Protein AF-A0A971I6G1-F1 (afdb_monomer_lite)

Structure (mmCIF, N/CA/C/O backbone):
data_AF-A0A971I6G1-F1
#
_entry.id   AF-A0A971I6G1-F1
#
loop_
_atom_site.group_PDB
_atom_site.id
_atom_site.type_symbol
_atom_site.label_atom_id
_atom_site.label_alt_id
_atom_site.label_comp_id
_atom_site.label_asym_id
_atom_site.label_entity_id
_atom_site.label_seq_id
_atom_site.pdbx_PDB_ins_code
_atom_site.Cartn_x
_atom_site.Cartn_y
_atom_site.Cartn_z
_atom_site.occupancy
_atom_site.B_iso_or_equiv
_atom_site.auth_seq_id
_atom_site.auth_comp_id
_atom_site.auth_asym_id
_atom_site.auth_atom_id
_atom_site.pdbx_PDB_model_num
ATOM 1 N N . MET A 1 1 ? -23.665 3.196 15.726 1.00 48.78 1 MET A N 1
ATOM 2 C CA . MET A 1 1 ? -23.167 1.840 16.061 1.00 48.78 1 MET A CA 1
ATOM 3 C C . MET A 1 1 ? -23.221 0.842 14.904 1.00 48.78 1 MET A C 1
ATOM 5 O O . MET A 1 1 ? -22.184 0.249 14.643 1.00 48.78 1 MET A O 1
ATOM 9 N N . ILE A 1 2 ? -24.354 0.612 14.214 1.00 53.41 2 ILE A N 1
ATOM 10 C CA . ILE A 1 2 ? -24.375 -0.283 13.027 1.00 53.41 2 ILE A CA 1
ATOM 11 C C . ILE A 1 2 ? -23.680 0.370 11.816 1.00 53.41 2 ILE A C 1
ATOM 13 O O . ILE A 1 2 ? -22.858 -0.287 11.180 1.00 53.41 2 ILE A O 1
ATOM 17 N N . ASN A 1 3 ? -23.910 1.669 11.570 1.00 62.56 3 ASN A N 1
ATOM 18 C CA . ASN A 1 3 ? -23.234 2.417 10.496 1.00 62.56 3 ASN A CA 1
ATOM 19 C C . ASN A 1 3 ? -21.706 2.413 10.629 1.00 62.56 3 ASN A C 1
ATOM 21 O O . ASN A 1 3 ? -21.020 2.084 9.671 1.00 62.56 3 ASN A O 1
ATOM 25 N N . ASP A 1 4 ? -21.173 2.674 11.825 1.00 67.75 4 ASP A N 1
ATOM 26 C CA . ASP A 1 4 ? -19.721 2.805 12.030 1.00 67.75 4 ASP A CA 1
ATOM 27 C C . ASP A 1 4 ? -18.959 1.509 11.702 1.00 67.75 4 ASP A C 1
ATOM 29 O O . ASP A 1 4 ? -17.855 1.532 11.155 1.00 67.75 4 ASP A O 1
ATOM 33 N N . LYS A 1 5 ? -19.557 0.349 12.012 1.00 75.06 5 LYS A N 1
ATOM 34 C CA . LYS A 1 5 ? -18.962 -0.962 11.706 1.00 75.06 5 LYS A CA 1
ATOM 35 C C . LYS A 1 5 ? -19.028 -1.282 10.215 1.00 75.06 5 LYS A C 1
ATOM 37 O O . LYS A 1 5 ? -18.079 -1.856 9.684 1.00 75.06 5 LYS A O 1
ATOM 42 N N . TRP A 1 6 ? -20.123 -0.912 9.552 1.00 79.62 6 TRP A N 1
ATOM 43 C CA . TRP A 1 6 ? -20.305 -1.136 8.119 1.00 79.62 6 TRP A CA 1
ATOM 44 C C . TRP A 1 6 ? -19.370 -0.246 7.292 1.00 79.62 6 TRP A C 1
ATOM 46 O O . TRP A 1 6 ? -18.679 -0.745 6.408 1.00 79.62 6 TRP A O 1
ATOM 56 N N . GLU A 1 7 ? -19.246 1.033 7.651 1.00 80.00 7 GLU A N 1
ATOM 57 C CA . GLU A 1 7 ? -18.298 1.970 7.033 1.00 80.00 7 GLU A CA 1
ATOM 58 C C . GLU A 1 7 ? -16.843 1.522 7.220 1.00 80.00 7 GLU A C 1
ATOM 60 O O . GLU A 1 7 ? -16.059 1.530 6.269 1.00 80.00 7 GLU A O 1
ATOM 65 N N . THR A 1 8 ? -16.487 1.044 8.417 1.00 80.56 8 THR A N 1
ATOM 66 C CA . THR A 1 8 ? -15.142 0.509 8.689 1.00 80.56 8 THR A CA 1
ATOM 67 C C . THR A 1 8 ? -14.856 -0.756 7.872 1.00 80.56 8 THR A C 1
ATOM 69 O O . THR A 1 8 ? -13.771 -0.896 7.303 1.00 80.56 8 THR A O 1
ATOM 72 N N . GLY A 1 9 ? -15.823 -1.676 7.784 1.00 81.62 9 GLY A N 1
ATOM 73 C CA . GLY A 1 9 ? -15.704 -2.896 6.982 1.00 81.62 9 GLY A CA 1
ATOM 74 C C . GLY A 1 9 ? -15.580 -2.601 5.487 1.00 81.62 9 GLY A C 1
ATOM 75 O O . GLY A 1 9 ? -14.699 -3.143 4.818 1.00 81.62 9 GLY A O 1
ATOM 76 N N . PHE A 1 10 ? -16.395 -1.679 4.975 1.00 86.31 10 PHE A N 1
ATOM 77 C CA . PHE A 1 10 ? -16.327 -1.222 3.589 1.00 86.31 10 PHE A CA 1
ATOM 78 C C . PHE A 1 10 ? -14.982 -0.552 3.274 1.00 86.31 10 PHE A C 1
ATOM 80 O O . PHE A 1 10 ? -14.370 -0.843 2.243 1.00 86.31 10 PHE A O 1
ATOM 87 N N . ALA A 1 11 ? -14.463 0.279 4.184 1.00 83.44 11 ALA A N 1
ATOM 88 C CA . ALA A 1 11 ? -13.146 0.894 4.042 1.00 83.44 11 ALA A CA 1
ATOM 89 C C . ALA A 1 11 ? -12.013 -0.147 4.020 1.00 83.44 11 ALA A C 1
ATOM 91 O O . ALA A 1 11 ? -11.079 -0.021 3.226 1.00 83.44 11 ALA A O 1
ATOM 92 N N . LEU A 1 12 ? -12.087 -1.194 4.847 1.00 85.25 12 LEU A N 1
ATOM 93 C CA . LEU A 1 12 ? -11.120 -2.298 4.838 1.00 85.25 12 LEU A CA 1
ATOM 94 C C . LEU A 1 12 ? -11.127 -3.055 3.506 1.00 85.25 12 LEU A C 1
ATOM 96 O O . LEU A 1 12 ? -10.067 -3.230 2.905 1.00 85.25 12 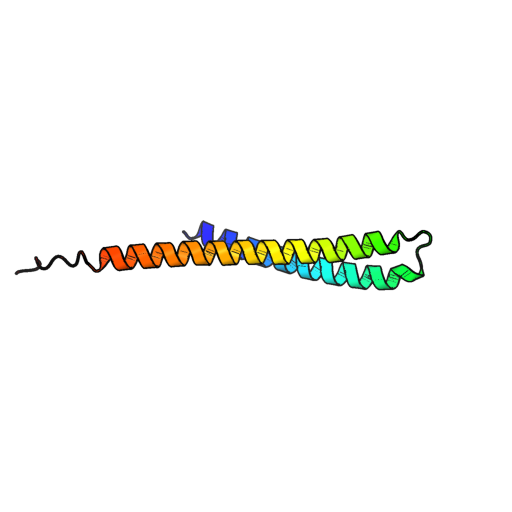LEU A O 1
ATOM 100 N N . ILE A 1 13 ? -12.308 -3.447 3.021 1.00 87.94 13 ILE A N 1
ATOM 101 C CA . ILE A 1 13 ? -12.459 -4.165 1.746 1.00 87.94 13 ILE A CA 1
ATOM 102 C C . ILE A 1 13 ? -11.954 -3.303 0.586 1.00 87.94 13 ILE A C 1
ATOM 104 O O . ILE A 1 13 ? -11.195 -3.778 -0.255 1.00 87.94 13 ILE A O 1
ATOM 108 N N . THR A 1 14 ? -12.307 -2.018 0.569 1.00 87.31 14 THR A N 1
ATOM 109 C CA . THR A 1 14 ? -11.882 -1.091 -0.488 1.00 87.31 14 THR A CA 1
ATOM 110 C C . THR A 1 14 ? -10.362 -0.927 -0.514 1.00 87.31 14 THR A C 1
ATOM 112 O O . THR A 1 14 ? -9.754 -0.999 -1.581 1.00 87.31 14 THR A O 1
ATOM 115 N N . ASN A 1 15 ? -9.723 -0.761 0.650 1.00 84.06 15 ASN A N 1
ATOM 116 C CA . ASN A 1 15 ? -8.261 -0.679 0.728 1.00 84.06 15 ASN A CA 1
ATOM 117 C C . ASN A 1 15 ? -7.592 -1.997 0.315 1.00 84.06 15 ASN A C 1
ATOM 119 O O . ASN A 1 15 ? -6.555 -1.972 -0.342 1.00 84.06 15 ASN A O 1
ATOM 123 N N . PHE A 1 16 ? -8.191 -3.140 0.646 1.00 86.44 16 PHE A N 1
ATOM 124 C CA . PHE A 1 16 ? -7.688 -4.447 0.232 1.00 86.44 16 PHE A CA 1
ATOM 125 C C . PHE A 1 16 ? -7.730 -4.628 -1.293 1.00 86.44 16 PHE A C 1
ATOM 127 O O . PHE A 1 16 ? -6.731 -5.021 -1.895 1.00 86.44 16 PHE A O 1
ATOM 134 N N . VAL A 1 17 ? -8.843 -4.259 -1.934 1.00 89.31 17 VAL A N 1
ATOM 135 C CA . VAL A 1 17 ? -8.963 -4.254 -3.402 1.00 89.31 17 VAL A CA 1
ATOM 136 C C . VAL A 1 17 ? -7.924 -3.322 -4.030 1.00 89.31 17 VAL A C 1
ATOM 138 O O . VAL A 1 17 ? -7.282 -3.695 -5.010 1.00 89.31 17 VAL A O 1
ATOM 141 N N . PHE A 1 18 ? -7.693 -2.150 -3.433 1.00 86.81 18 PHE A N 1
ATOM 142 C CA . PHE A 1 18 ? -6.656 -1.215 -3.879 1.00 86.81 18 PHE A CA 1
ATOM 143 C C . PHE A 1 18 ? -5.243 -1.808 -3.812 1.00 86.81 18 PHE A C 1
ATOM 145 O O . PHE A 1 18 ? -4.455 -1.595 -4.731 1.00 86.81 18 PHE A O 1
ATOM 152 N N . ILE A 1 19 ? -4.923 -2.578 -2.767 1.00 90.25 19 ILE A N 1
ATOM 153 C CA . ILE A 1 19 ? -3.629 -3.267 -2.641 1.00 90.25 19 ILE A CA 1
ATOM 154 C C . ILE A 1 19 ? -3.475 -4.332 -3.727 1.00 90.25 19 ILE A C 1
ATOM 156 O O . ILE A 1 19 ? -2.426 -4.394 -4.365 1.00 90.25 19 ILE A O 1
ATOM 160 N N . ILE A 1 20 ? -4.508 -5.149 -3.961 1.00 91.25 20 ILE A N 1
ATOM 161 C CA . ILE A 1 20 ? -4.482 -6.176 -5.015 1.00 91.25 20 ILE A CA 1
ATOM 162 C C . ILE A 1 20 ? -4.278 -5.521 -6.379 1.00 91.25 20 ILE A C 1
ATOM 164 O O . ILE A 1 20 ? -3.423 -5.955 -7.150 1.00 91.25 20 ILE A O 1
ATOM 168 N N . PHE A 1 21 ? -5.024 -4.454 -6.660 1.00 91.44 21 PHE A N 1
ATOM 169 C CA . PHE A 1 21 ? -4.880 -3.712 -7.904 1.00 91.44 21 PHE A CA 1
ATOM 170 C C . PHE A 1 21 ? -3.471 -3.128 -8.047 1.00 91.44 21 PHE A C 1
ATOM 172 O O . PHE A 1 21 ? -2.845 -3.301 -9.088 1.00 91.44 21 PHE A O 1
ATOM 179 N N . GLY A 1 22 ? -2.933 -2.519 -6.987 1.00 88.69 22 GLY A N 1
ATOM 180 C CA . GLY A 1 22 ? -1.562 -2.012 -6.959 1.00 88.69 22 GLY A CA 1
ATOM 181 C C . GLY A 1 22 ? -0.516 -3.101 -7.203 1.00 88.69 22 GLY A C 1
ATOM 182 O O . GLY A 1 22 ? 0.443 -2.875 -7.940 1.00 88.69 22 GLY A O 1
ATOM 183 N N . ALA A 1 23 ? -0.711 -4.304 -6.656 1.00 89.44 23 ALA A N 1
ATOM 184 C CA . ALA A 1 23 ? 0.170 -5.449 -6.884 1.00 89.44 23 ALA A CA 1
ATOM 185 C C . ALA A 1 23 ? 0.136 -5.916 -8.345 1.00 89.44 23 ALA A C 1
ATOM 187 O O . ALA A 1 23 ? 1.191 -6.033 -8.968 1.00 89.44 23 ALA A O 1
ATOM 188 N N . ILE A 1 24 ? -1.060 -6.104 -8.914 1.00 91.44 24 ILE A N 1
ATOM 189 C CA . ILE A 1 24 ? -1.233 -6.468 -10.329 1.00 91.44 24 ILE A CA 1
ATOM 190 C C . ILE A 1 24 ? -0.602 -5.401 -11.228 1.00 91.44 24 ILE A C 1
ATOM 192 O O . ILE A 1 24 ? 0.165 -5.731 -12.131 1.00 91.44 24 ILE A O 1
ATOM 196 N N . TRP A 1 25 ? -0.867 -4.125 -10.943 1.00 90.06 25 TRP A N 1
ATOM 197 C CA . TRP A 1 25 ? -0.302 -2.995 -11.672 1.00 90.06 25 TRP A CA 1
ATOM 198 C C . TRP A 1 25 ? 1.225 -2.984 -11.618 1.00 90.06 25 TRP A C 1
ATOM 200 O O . TRP A 1 25 ? 1.875 -2.809 -12.645 1.00 90.06 25 TRP A O 1
ATOM 210 N N . THR A 1 26 ? 1.810 -3.199 -10.438 1.00 87.00 26 THR A N 1
ATOM 211 C CA . THR A 1 26 ? 3.270 -3.235 -10.256 1.00 87.00 26 THR A CA 1
ATOM 212 C C . THR A 1 26 ? 3.889 -4.360 -11.079 1.00 87.00 26 THR A C 1
ATOM 214 O O . THR A 1 26 ? 4.850 -4.123 -11.805 1.00 87.00 26 THR A O 1
ATOM 217 N N . ILE A 1 27 ? 3.312 -5.563 -11.019 1.00 88.19 27 ILE A N 1
ATOM 218 C CA . ILE A 1 27 ? 3.791 -6.726 -11.776 1.00 88.19 27 ILE A CA 1
ATOM 219 C C . ILE A 1 27 ? 3.696 -6.456 -13.281 1.00 88.19 27 ILE A C 1
ATOM 221 O O . ILE A 1 27 ? 4.683 -6.626 -13.994 1.00 88.19 27 ILE A O 1
ATOM 225 N N . ALA A 1 28 ? 2.549 -5.970 -13.761 1.00 86.00 28 ALA A N 1
ATOM 226 C CA . ALA A 1 28 ? 2.366 -5.605 -15.165 1.00 86.00 28 ALA A CA 1
ATOM 227 C C . ALA A 1 28 ? 3.380 -4.538 -15.615 1.00 86.00 28 ALA A C 1
ATOM 229 O O . ALA A 1 28 ? 3.991 -4.664 -16.673 1.00 86.00 28 ALA A O 1
ATOM 230 N N . SER A 1 29 ? 3.627 -3.533 -14.773 1.00 85.38 29 SER A N 1
ATOM 231 C CA . SER A 1 29 ? 4.587 -2.457 -15.047 1.00 85.38 29 SER A CA 1
ATOM 232 C C . SER A 1 29 ? 6.028 -2.961 -15.136 1.00 85.38 29 SER A C 1
ATOM 234 O O . SER A 1 29 ? 6.795 -2.452 -15.947 1.00 85.38 29 SER A O 1
ATOM 236 N N . ILE A 1 30 ? 6.399 -3.972 -14.341 1.00 84.19 30 ILE A N 1
ATOM 237 C CA . ILE A 1 30 ? 7.717 -4.621 -14.427 1.00 84.19 30 ILE A CA 1
ATOM 238 C C . ILE A 1 30 ? 7.872 -5.342 -15.769 1.00 84.19 30 ILE A C 1
ATOM 240 O O . ILE A 1 30 ? 8.927 -5.238 -16.386 1.00 84.19 30 ILE A O 1
ATOM 244 N N . TYR A 1 31 ? 6.836 -6.030 -16.255 1.00 82.25 31 TYR A N 1
ATOM 245 C CA . TYR A 1 31 ? 6.897 -6.684 -17.568 1.00 82.25 31 TYR A CA 1
ATOM 246 C C . TYR A 1 31 ? 6.970 -5.686 -18.724 1.00 82.25 31 TYR A C 1
ATOM 248 O O . TYR A 1 31 ? 7.639 -5.954 -19.712 1.00 82.25 31 TYR A O 1
ATOM 256 N N . MET A 1 32 ? 6.346 -4.516 -18.585 1.00 77.06 32 MET A N 1
ATOM 257 C CA . MET A 1 32 ? 6.438 -3.441 -19.579 1.00 77.06 32 MET A CA 1
ATOM 258 C C . MET A 1 32 ? 7.732 -2.622 -19.459 1.00 77.06 32 MET A C 1
ATOM 260 O O . MET A 1 32 ? 8.034 -1.818 -20.339 1.00 77.06 32 MET A O 1
ATOM 264 N N . TYR A 1 33 ? 8.508 -2.803 -18.384 1.00 70.94 33 TYR A N 1
ATOM 265 C CA . TYR A 1 33 ? 9.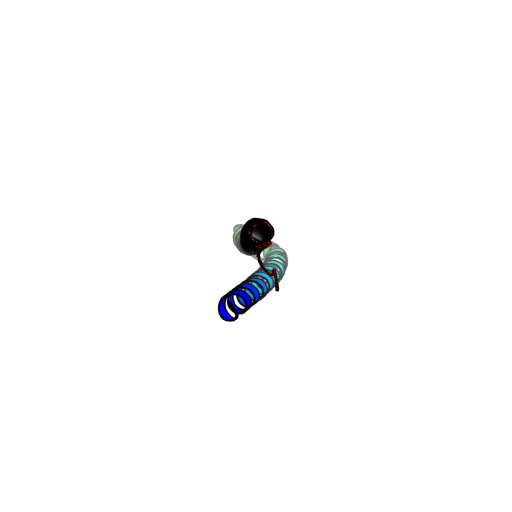718 -2.023 -18.117 1.00 70.94 33 TYR A CA 1
ATOM 266 C C . TYR A 1 33 ? 10.774 -2.180 -19.220 1.00 70.94 33 TYR A C 1
ATOM 268 O O . TYR A 1 33 ? 11.482 -1.218 -19.513 1.00 70.94 33 TYR A O 1
ATOM 276 N N . SER A 1 34 ? 10.867 -3.359 -19.847 1.00 69.50 34 SER A N 1
ATOM 277 C CA . SER A 1 34 ? 11.805 -3.621 -20.949 1.00 69.50 34 SER A CA 1
ATOM 278 C C . SER A 1 34 ? 11.430 -2.932 -22.259 1.00 69.50 34 SER A C 1
ATOM 280 O O . SER A 1 34 ? 12.305 -2.695 -23.090 1.00 69.50 34 SER A O 1
ATOM 282 N N . ASP A 1 35 ? 10.151 -2.598 -22.433 1.00 69.00 35 ASP A N 1
ATOM 283 C CA . ASP A 1 35 ? 9.586 -2.216 -23.729 1.00 69.00 35 ASP A CA 1
ATOM 284 C C . ASP A 1 35 ? 9.392 -0.697 -23.857 1.00 69.00 35 ASP A C 1
ATOM 286 O O . ASP A 1 35 ? 9.133 -0.184 -24.947 1.00 69.00 35 ASP A O 1
ATOM 290 N N . ILE A 1 36 ? 9.528 0.042 -22.750 1.00 65.75 36 ILE A N 1
ATOM 291 C CA . ILE A 1 36 ? 9.302 1.488 -22.701 1.00 65.75 36 ILE A CA 1
ATOM 292 C C . ILE A 1 36 ? 10.652 2.226 -22.683 1.00 65.75 36 ILE A C 1
ATOM 294 O O . ILE A 1 36 ? 11.358 2.199 -21.669 1.00 65.75 36 ILE A O 1
ATOM 298 N N . PRO A 1 37 ? 11.023 2.947 -23.758 1.00 63.84 37 PRO A N 1
ATOM 299 C CA . PRO A 1 37 ? 12.226 3.771 -23.755 1.00 63.84 37 PRO A CA 1
ATOM 300 C C . PRO A 1 37 ? 12.083 4.953 -22.772 1.00 63.84 37 PRO A C 1
ATOM 302 O O . PRO A 1 37 ? 10.978 5.409 -22.485 1.00 63.84 37 PRO A O 1
ATOM 305 N N . PHE A 1 38 ? 13.213 5.476 -22.278 1.00 63.59 38 PHE A N 1
ATOM 306 C CA . PHE A 1 38 ? 13.318 6.663 -21.399 1.00 63.59 38 PHE A CA 1
ATOM 307 C C . PHE A 1 38 ? 12.940 6.510 -19.912 1.00 63.59 38 PHE A C 1
ATOM 309 O O . PHE A 1 38 ? 12.554 7.487 -19.276 1.00 63.59 38 PHE A O 1
ATOM 316 N N . GLY A 1 39 ? 13.069 5.329 -19.301 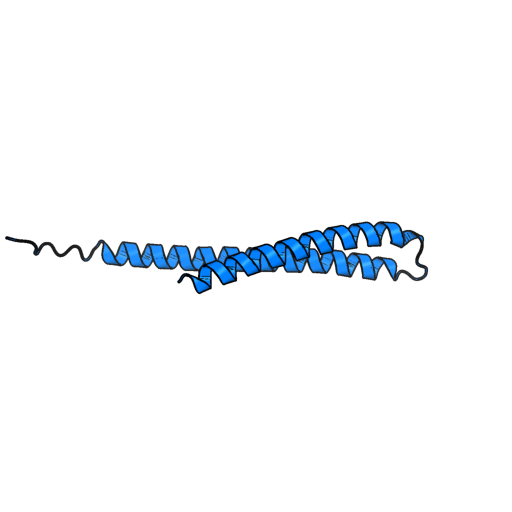1.00 63.94 39 GLY A N 1
ATOM 317 C CA . GLY A 1 39 ? 12.953 5.202 -17.834 1.00 63.94 39 GLY A CA 1
ATOM 318 C C . GLY A 1 39 ? 11.556 5.500 -17.264 1.00 63.94 39 GLY A C 1
ATOM 319 O O . GLY A 1 39 ? 11.355 5.422 -16.054 1.00 63.94 39 GLY A O 1
ATOM 320 N N . LEU A 1 40 ? 10.564 5.766 -18.123 1.00 71.50 40 LEU A N 1
ATOM 321 C CA . LEU A 1 40 ? 9.161 5.945 -17.748 1.00 71.50 40 LEU A CA 1
ATOM 322 C C . LEU A 1 40 ? 8.589 4.681 -17.095 1.00 71.50 40 LEU A C 1
ATOM 324 O O . LEU A 1 40 ? 7.724 4.783 -16.230 1.00 71.50 40 LEU A O 1
ATOM 328 N N . GLY A 1 41 ? 9.122 3.500 -17.422 1.00 73.12 41 GLY A N 1
ATOM 329 C CA . GLY A 1 41 ? 8.758 2.246 -16.763 1.00 73.12 41 GLY A CA 1
ATOM 330 C C . GLY A 1 41 ? 8.969 2.266 -15.239 1.00 73.12 41 GLY A C 1
ATOM 331 O O . GLY A 1 41 ? 8.141 1.725 -14.509 1.00 73.12 41 GLY A O 1
ATOM 332 N N . ILE A 1 42 ? 9.997 2.964 -14.728 1.00 78.75 42 ILE A N 1
ATOM 333 C CA . ILE A 1 42 ? 10.200 3.139 -13.274 1.00 78.75 42 ILE A CA 1
ATOM 334 C C . ILE A 1 42 ? 9.043 3.920 -12.645 1.00 78.75 42 ILE A C 1
ATOM 336 O O . ILE A 1 42 ? 8.648 3.616 -11.522 1.00 78.75 42 ILE A O 1
ATOM 340 N N . ILE A 1 43 ? 8.465 4.891 -13.357 1.00 84.38 43 ILE A N 1
ATOM 341 C CA . ILE A 1 43 ? 7.340 5.688 -12.852 1.00 84.38 43 ILE A CA 1
ATOM 342 C C . ILE A 1 43 ? 6.107 4.798 -12.675 1.00 84.38 43 ILE A C 1
ATOM 344 O O . ILE A 1 43 ? 5.448 4.864 -11.639 1.00 84.38 43 ILE A O 1
ATOM 348 N N . PHE A 1 44 ? 5.827 3.912 -13.634 1.00 83.19 44 PHE A N 1
ATOM 349 C CA . PHE A 1 44 ? 4.710 2.967 -13.539 1.00 83.19 44 PHE A CA 1
ATOM 350 C C . PHE A 1 44 ? 4.870 1.990 -12.367 1.00 83.19 44 PHE A C 1
ATOM 352 O O . PHE A 1 44 ? 3.919 1.777 -11.608 1.00 83.19 44 PHE A O 1
ATOM 359 N N . VAL A 1 45 ? 6.086 1.476 -12.157 1.00 85.94 45 VAL A N 1
ATOM 360 C CA . VAL A 1 45 ? 6.421 0.630 -11.000 1.00 85.94 45 VAL A CA 1
ATOM 361 C C . VAL A 1 45 ? 6.280 1.407 -9.686 1.00 85.94 45 VAL A C 1
ATOM 363 O O . VAL A 1 45 ? 5.700 0.893 -8.730 1.00 85.94 45 VAL A O 1
ATOM 366 N N . ALA A 1 46 ? 6.747 2.658 -9.637 1.00 87.06 46 ALA A N 1
ATOM 367 C CA . ALA A 1 46 ? 6.657 3.511 -8.452 1.00 87.06 46 ALA A CA 1
ATOM 368 C C . ALA A 1 46 ? 5.205 3.851 -8.080 1.00 87.06 46 ALA A C 1
ATOM 370 O O . ALA A 1 46 ? 4.866 3.856 -6.896 1.00 87.06 46 ALA A O 1
ATOM 371 N N . ILE A 1 47 ? 4.331 4.081 -9.067 1.00 87.81 47 ILE A N 1
ATOM 372 C CA . ILE A 1 47 ? 2.889 4.287 -8.844 1.00 87.81 47 ILE A CA 1
ATOM 373 C C . ILE A 1 47 ? 2.262 3.030 -8.231 1.00 87.81 47 ILE A C 1
ATOM 375 O O . ILE A 1 47 ? 1.545 3.119 -7.230 1.00 87.81 47 ILE A O 1
ATOM 379 N N . GLY A 1 48 ? 2.574 1.857 -8.790 1.00 87.19 48 GLY A N 1
ATOM 380 C CA . GLY A 1 48 ? 2.116 0.573 -8.264 1.00 87.19 48 GLY A CA 1
ATOM 381 C C . GLY A 1 48 ? 2.555 0.358 -6.813 1.00 87.19 48 GLY A C 1
ATOM 382 O O . GLY A 1 48 ? 1.716 0.197 -5.925 1.00 87.19 48 GLY A O 1
ATOM 383 N N . ALA A 1 49 ? 3.854 0.479 -6.539 1.00 87.56 49 ALA A N 1
ATOM 384 C CA . ALA A 1 49 ? 4.400 0.352 -5.190 1.00 87.56 49 ALA A CA 1
ATOM 385 C C . ALA A 1 49 ? 3.800 1.381 -4.211 1.00 87.56 49 ALA A C 1
ATOM 387 O O . ALA A 1 49 ? 3.431 1.032 -3.087 1.00 87.56 49 ALA A O 1
ATOM 388 N N . GLY A 1 50 ? 3.633 2.635 -4.642 1.00 89.50 50 GLY A N 1
ATOM 389 C CA . GLY A 1 50 ? 3.021 3.695 -3.840 1.00 89.50 50 GLY A CA 1
ATOM 390 C C . GLY A 1 50 ? 1.573 3.386 -3.456 1.00 89.50 50 GLY A C 1
ATOM 391 O O . GLY A 1 50 ? 1.187 3.572 -2.300 1.00 89.50 50 GLY A O 1
ATOM 392 N N . SER A 1 51 ? 0.781 2.849 -4.387 1.00 86.44 51 SER A N 1
ATOM 393 C CA . SER A 1 51 ? -0.608 2.454 -4.114 1.00 86.44 51 SER A CA 1
ATOM 394 C C . SER A 1 51 ? -0.715 1.326 -3.077 1.00 86.44 51 SER A C 1
ATOM 396 O O . SER A 1 51 ? -1.575 1.387 -2.194 1.00 86.44 51 SER A O 1
ATOM 398 N N . ILE A 1 52 ? 0.214 0.363 -3.099 1.00 89.50 52 ILE A N 1
ATOM 399 C CA . ILE A 1 52 ? 0.304 -0.709 -2.096 1.00 89.50 52 ILE A CA 1
ATOM 400 C C . ILE A 1 52 ? 0.628 -0.125 -0.716 1.00 89.50 52 ILE A C 1
ATOM 402 O O . ILE A 1 52 ? -0.064 -0.427 0.258 1.00 89.50 52 ILE A O 1
ATOM 406 N N . ILE A 1 53 ? 1.645 0.740 -0.631 1.00 89.38 53 ILE A N 1
ATOM 407 C CA . ILE A 1 53 ? 2.064 1.371 0.630 1.00 89.38 53 ILE A CA 1
ATOM 408 C C . ILE A 1 53 ? 0.904 2.163 1.241 1.00 89.38 53 ILE A C 1
ATOM 410 O O . ILE A 1 53 ? 0.602 1.999 2.423 1.00 89.38 53 ILE A O 1
ATOM 414 N N . LEU A 1 54 ? 0.212 2.979 0.441 1.00 87.81 54 LEU A N 1
ATOM 415 C CA . LEU A 1 54 ? -0.936 3.759 0.907 1.00 87.81 54 LEU A CA 1
ATOM 416 C C . LEU A 1 54 ? -2.075 2.868 1.419 1.00 87.81 54 LEU A C 1
ATOM 418 O O . LEU A 1 54 ? -2.675 3.180 2.450 1.00 87.81 54 LEU A O 1
ATOM 422 N N . GLY A 1 55 ? -2.351 1.754 0.736 1.00 84.94 55 GLY A N 1
ATOM 423 C CA . GLY A 1 55 ? -3.339 0.773 1.181 1.00 84.94 55 GLY A CA 1
ATOM 424 C C . GLY A 1 55 ? -2.977 0.162 2.538 1.00 84.94 55 GLY A C 1
ATOM 425 O O . GLY A 1 55 ? -3.807 0.155 3.449 1.00 84.94 55 GLY A O 1
ATOM 426 N N . ILE A 1 56 ? -1.726 -0.277 2.710 1.00 86.62 56 ILE A N 1
ATOM 427 C CA . ILE A 1 56 ? -1.234 -0.859 3.970 1.00 86.62 56 ILE A CA 1
ATOM 428 C C . ILE A 1 56 ? -1.309 0.162 5.109 1.00 86.62 56 ILE A C 1
ATOM 430 O O . ILE A 1 56 ? -1.821 -0.149 6.186 1.00 86.62 56 ILE A O 1
ATOM 434 N N . VAL A 1 57 ? -0.849 1.394 4.873 1.00 87.69 57 VAL A N 1
ATOM 435 C CA . VAL A 1 57 ? -0.878 2.470 5.876 1.00 87.69 57 VAL A CA 1
ATOM 436 C C . VAL A 1 57 ? -2.310 2.758 6.324 1.00 87.69 57 VAL A C 1
ATOM 438 O O . VAL A 1 57 ? -2.564 2.870 7.523 1.00 87.69 57 VAL A O 1
ATOM 441 N N . LYS A 1 58 ? -3.273 2.816 5.397 1.00 84.06 58 LYS A N 1
ATOM 442 C CA . LYS A 1 58 ? -4.687 3.021 5.747 1.00 84.06 58 LYS A CA 1
ATOM 443 C C . LYS A 1 58 ? -5.255 1.878 6.584 1.00 84.06 58 LYS A C 1
ATOM 445 O O . LYS A 1 58 ? -5.930 2.147 7.576 1.00 84.06 58 LYS A O 1
ATOM 450 N N . ILE A 1 59 ? -4.955 0.626 6.236 1.00 85.00 59 ILE A N 1
ATOM 451 C CA . ILE A 1 59 ? -5.365 -0.541 7.035 1.00 85.00 59 ILE A CA 1
ATOM 452 C C . ILE A 1 59 ? -4.772 -0.455 8.446 1.00 85.00 59 ILE A C 1
ATOM 454 O O . ILE A 1 59 ? -5.479 -0.676 9.430 1.00 85.00 59 ILE A O 1
ATOM 458 N N . PHE A 1 60 ? -3.501 -0.069 8.559 1.00 84.19 60 PHE A N 1
ATOM 459 C CA . PHE A 1 60 ? -2.823 0.074 9.844 1.00 84.19 60 PHE A CA 1
ATOM 460 C C . PHE A 1 60 ? -3.428 1.189 10.708 1.00 84.19 60 PHE A C 1
ATOM 462 O O . PHE A 1 60 ? -3.644 0.997 11.904 1.00 84.19 60 PHE A O 1
ATOM 469 N N . ILE A 1 61 ? -3.777 2.333 10.112 1.00 83.31 61 ILE A N 1
ATOM 470 C CA . ILE A 1 61 ? -4.467 3.431 10.808 1.00 83.31 61 ILE A CA 1
ATOM 471 C C . ILE A 1 61 ? -5.843 2.977 11.313 1.00 83.31 61 ILE A C 1
ATOM 473 O O . ILE A 1 61 ? -6.186 3.253 12.463 1.00 83.31 61 ILE A O 1
ATOM 477 N N . ILE A 1 62 ? -6.611 2.249 10.495 1.00 82.50 62 ILE A N 1
ATOM 478 C CA . ILE A 1 62 ? -7.914 1.693 10.898 1.00 82.50 62 ILE A CA 1
ATOM 479 C C . ILE A 1 62 ? -7.742 0.713 12.071 1.00 82.50 62 ILE A C 1
ATOM 481 O O . ILE A 1 62 ? -8.494 0.780 13.046 1.00 82.50 62 ILE A O 1
ATOM 485 N N . ALA A 1 63 ? -6.724 -0.151 12.025 1.00 78.88 63 ALA A N 1
ATOM 486 C CA . ALA A 1 63 ? -6.417 -1.101 13.096 1.00 78.88 63 ALA A CA 1
ATOM 487 C C . ALA A 1 63 ? -5.965 -0.413 14.401 1.00 78.88 63 ALA A C 1
ATOM 489 O O . ALA A 1 63 ? -6.370 -0.807 15.494 1.00 78.88 63 ALA A O 1
ATOM 490 N N . LEU A 1 64 ? -5.164 0.651 14.315 1.00 79.94 64 LEU A N 1
ATOM 491 C CA . LEU A 1 64 ? -4.777 1.449 15.483 1.00 79.94 64 LEU A CA 1
ATOM 492 C C . LEU A 1 64 ? -5.962 2.225 16.071 1.00 79.94 64 LEU A C 1
ATOM 494 O O . LEU A 1 64 ? -6.099 2.320 17.295 1.00 79.94 64 LEU A O 1
ATOM 498 N N . GLY A 1 65 ? -6.831 2.761 15.213 1.00 72.62 65 GLY A N 1
ATOM 499 C CA . GLY A 1 65 ? -8.071 3.418 15.616 1.00 72.62 65 GLY A CA 1
ATOM 500 C C . GLY A 1 65 ? -8.997 2.464 16.3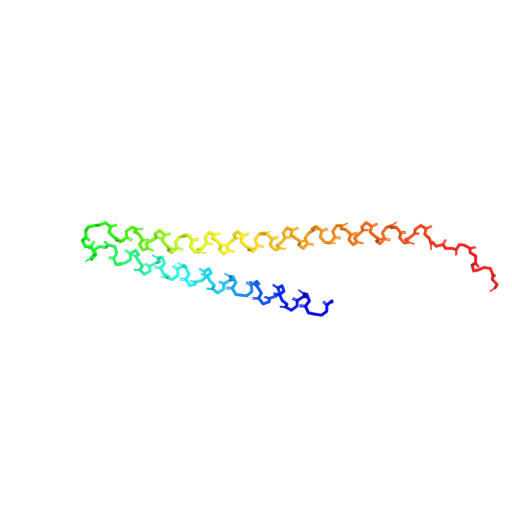69 1.00 72.62 65 GLY A C 1
ATOM 501 O O . GLY A 1 65 ? -9.474 2.802 17.453 1.00 72.62 65 GLY A O 1
ATOM 502 N N . SER A 1 66 ? -9.179 1.241 15.862 1.00 65.38 66 SER A N 1
ATOM 503 C CA . SER A 1 66 ? -10.000 0.221 16.524 1.00 65.38 66 SER A CA 1
ATOM 504 C C . SER A 1 66 ? -9.407 -0.230 17.867 1.00 65.38 66 SER A C 1
ATOM 506 O O . SER A 1 66 ? -10.152 -0.368 18.838 1.00 65.38 66 SER A O 1
ATOM 508 N N . LEU A 1 67 ? -8.078 -0.350 17.979 1.00 61.97 67 LEU A N 1
ATOM 509 C CA . LEU A 1 67 ? -7.377 -0.625 19.243 1.00 61.97 67 LEU A CA 1
ATOM 510 C C . LEU A 1 67 ? -7.579 0.481 20.286 1.00 61.97 67 LEU A C 1
ATOM 512 O O . LEU A 1 67 ? -7.797 0.194 21.468 1.00 61.97 67 LEU A O 1
ATOM 516 N N . LYS A 1 68 ? -7.532 1.751 19.868 1.00 60.22 68 LYS A N 1
ATOM 517 C CA . LYS A 1 68 ? -7.759 2.898 20.760 1.00 60.22 68 LYS A CA 1
ATOM 518 C C . LYS A 1 68 ? -9.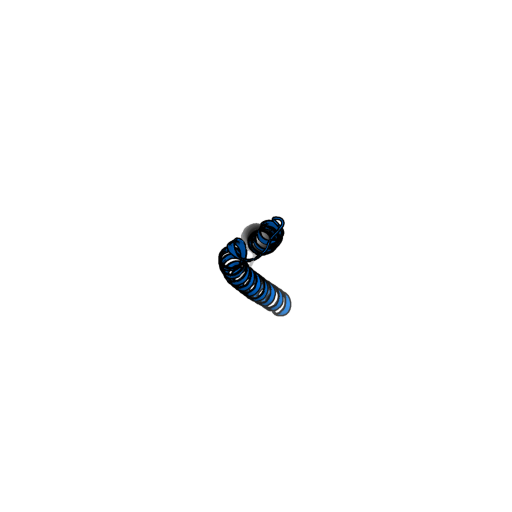202 2.925 21.274 1.00 60.22 68 LYS A C 1
ATOM 520 O O . LYS A 1 68 ? -9.415 3.135 22.471 1.00 60.22 68 LYS A O 1
ATOM 525 N N . THR A 1 69 ? -10.171 2.637 20.406 1.00 59.81 69 THR A N 1
ATOM 526 C CA . THR A 1 69 ? -11.591 2.510 20.772 1.00 59.81 69 THR A CA 1
ATOM 527 C C . THR A 1 69 ? -11.826 1.324 21.709 1.00 59.81 69 THR A C 1
ATOM 529 O O . THR A 1 69 ? -12.497 1.470 22.730 1.00 59.81 69 THR A O 1
ATOM 532 N N . TYR A 1 70 ? -11.201 0.174 21.440 1.00 57.66 70 TYR A N 1
ATOM 533 C CA . TYR A 1 70 ? -11.289 -1.013 22.292 1.00 57.66 70 TYR A CA 1
ATOM 534 C C . TYR A 1 70 ? -10.743 -0.746 23.702 1.00 57.66 70 TYR A C 1
ATOM 536 O O . TYR A 1 70 ? -11.426 -1.024 24.690 1.00 57.66 70 TYR A O 1
ATOM 544 N N . ARG A 1 71 ? -9.567 -0.108 23.806 1.00 56.66 71 ARG A N 1
ATOM 545 C CA . ARG A 1 71 ? -8.937 0.265 25.086 1.00 56.66 71 ARG A CA 1
ATOM 546 C C . ARG A 1 71 ? -9.763 1.287 25.873 1.00 56.66 71 ARG A C 1
ATOM 548 O O . ARG A 1 71 ? -9.802 1.223 27.100 1.00 56.66 71 ARG A O 1
ATOM 555 N N . SER A 1 72 ? -10.433 2.211 25.182 1.00 57.78 72 SER A N 1
ATOM 556 C CA . SER A 1 72 ? -11.352 3.168 25.805 1.00 57.78 72 SER A CA 1
ATOM 557 C C . SER A 1 72 ? -12.618 2.479 26.330 1.00 57.78 72 SER A C 1
ATOM 559 O O . SER A 1 72 ? -12.997 2.720 27.475 1.00 57.78 72 SER A O 1
ATOM 561 N N . SER A 1 73 ? -13.197 1.540 25.569 1.00 56.97 73 SER A N 1
ATOM 562 C CA . SER A 1 73 ? -14.361 0.762 26.022 1.00 56.97 73 SER A CA 1
ATOM 563 C C . SER A 1 73 ? -14.032 -0.158 27.205 1.00 56.97 73 SER A C 1
ATOM 565 O O . SER A 1 73 ? -14.830 -0.273 28.129 1.00 56.97 73 SER A O 1
ATOM 567 N N . LEU A 1 74 ? -12.823 -0.736 27.249 1.00 58.09 74 LEU A N 1
ATOM 568 C CA . LEU A 1 74 ? -12.367 -1.543 28.387 1.00 58.09 74 LEU A CA 1
ATOM 569 C C . LEU A 1 74 ? -12.228 -0.702 29.662 1.00 58.09 74 LEU A C 1
ATOM 571 O O . LEU A 1 74 ? -12.580 -1.151 30.749 1.00 58.09 74 LEU A O 1
ATOM 575 N N . LYS A 1 75 ? -11.728 0.534 29.530 1.00 56.50 75 LYS A N 1
ATOM 576 C CA . LYS A 1 75 ? -11.610 1.475 30.649 1.00 56.50 75 LYS A CA 1
ATOM 577 C C . LYS A 1 75 ? -12.979 1.970 31.126 1.00 56.50 75 LYS A C 1
ATOM 579 O O . LYS A 1 75 ? -13.130 2.204 32.320 1.00 56.50 75 LYS A O 1
ATOM 584 N N . ALA A 1 76 ? -13.949 2.117 30.221 1.00 56.41 76 ALA A N 1
ATOM 585 C CA . ALA A 1 76 ? -15.335 2.433 30.566 1.00 56.41 76 ALA A CA 1
ATOM 586 C C . ALA A 1 76 ? -16.006 1.267 31.307 1.00 56.41 76 ALA A C 1
ATOM 588 O O . ALA A 1 76 ? -16.562 1.481 32.375 1.00 56.41 76 ALA A O 1
ATOM 589 N N . LYS A 1 77 ? -15.835 0.030 30.825 1.00 55.19 77 LYS A N 1
ATOM 590 C CA . LYS A 1 77 ? -16.382 -1.171 31.473 1.00 55.19 77 LYS A CA 1
ATOM 591 C C . LYS A 1 77 ? -15.817 -1.387 32.886 1.00 55.19 77 LYS A C 1
ATOM 593 O O . LYS A 1 77 ? -16.565 -1.621 33.824 1.00 55.19 77 LYS A O 1
ATOM 598 N N . ASN A 1 78 ? -14.511 -1.169 33.070 1.00 55.16 78 ASN A N 1
ATOM 599 C CA . ASN A 1 78 ? -13.867 -1.208 34.392 1.00 55.16 78 ASN A CA 1
ATOM 600 C C . ASN A 1 78 ? -14.321 -0.055 35.321 1.00 55.16 78 ASN A C 1
ATOM 602 O O . ASN A 1 78 ? -14.122 -0.100 36.530 1.00 55.16 78 ASN A O 1
ATOM 606 N N . LYS A 1 79 ? -14.925 1.001 34.758 1.00 52.34 79 LYS A N 1
ATOM 607 C CA . LYS A 1 79 ? -15.546 2.103 35.500 1.00 52.34 79 LYS A CA 1
ATOM 608 C C . LYS A 1 79 ? -17.027 1.862 35.824 1.00 52.34 79 LYS A C 1
ATOM 610 O O . LYS A 1 79 ? -17.603 2.681 36.524 1.00 52.34 79 LYS A O 1
ATOM 615 N N . GLU A 1 80 ? -17.650 0.809 35.322 1.00 52.56 80 GLU A N 1
ATOM 616 C CA . GLU A 1 80 ? -19.025 0.451 35.690 1.00 52.56 80 GLU A CA 1
ATOM 617 C C . GLU A 1 80 ? -19.027 -0.657 36.751 1.00 52.56 80 GLU A C 1
ATOM 619 O O . GLU A 1 80 ? -19.886 -0.662 37.623 1.00 52.56 80 GLU A O 1
ATOM 624 N N . ASP A 1 81 ? -18.000 -1.516 36.774 1.00 54.66 81 ASP A N 1
ATOM 625 C CA . ASP A 1 81 ? -17.876 -2.599 37.761 1.00 54.66 81 ASP A CA 1
ATOM 626 C C . ASP A 1 81 ? -17.653 -2.127 39.216 1.00 54.66 81 ASP A C 1
ATOM 628 O O . ASP A 1 81 ? -17.933 -2.888 40.139 1.00 54.66 81 ASP A O 1
ATOM 632 N N . TRP A 1 82 ? -17.193 -0.888 39.454 1.00 59.81 82 TRP A N 1
ATOM 633 C CA . TRP A 1 82 ? -17.113 -0.315 40.815 1.00 59.81 82 TRP A CA 1
ATOM 634 C C . TRP A 1 82 ? -18.414 0.361 41.270 1.00 59.81 82 TRP A C 1
ATOM 636 O O . TRP A 1 82 ? -18.538 0.686 42.446 1.00 59.81 82 TRP A O 1
ATOM 646 N N . ILE A 1 83 ? -19.381 0.552 40.365 1.00 56.78 83 ILE A N 1
ATOM 647 C CA . ILE A 1 83 ? -20.745 1.003 40.674 1.00 56.78 83 ILE A CA 1
ATOM 648 C C . ILE A 1 83 ? -21.657 -0.233 40.678 1.00 56.78 83 ILE A C 1
ATOM 650 O O . ILE A 1 83 ? -22.715 -0.268 40.055 1.00 56.78 83 ILE A O 1
ATOM 654 N N . LYS A 1 84 ? -21.226 -1.307 41.346 1.00 55.38 84 LYS A N 1
ATOM 655 C CA . LYS A 1 84 ? -22.175 -2.292 41.860 1.00 55.38 84 LYS A CA 1
ATOM 656 C C . LYS A 1 84 ? -22.671 -1.735 43.175 1.00 55.38 84 LYS A C 1
ATOM 658 O O . LYS A 1 84 ? -21.999 -1.823 44.194 1.00 55.38 84 LYS A O 1
ATOM 663 N N . ASP A 1 85 ? -23.806 -1.066 43.071 1.00 54.28 85 ASP A N 1
ATOM 664 C CA . ASP A 1 85 ? -24.571 -0.564 44.193 1.00 54.28 85 ASP A CA 1
ATOM 665 C C . ASP A 1 85 ? -24.936 -1.766 45.079 1.00 54.28 85 ASP A C 1
ATOM 667 O O . ASP A 1 85 ? -25.765 -2.599 44.711 1.00 54.28 85 ASP A O 1
ATOM 671 N N . GLU A 1 86 ? -24.274 -1.893 46.229 1.00 57.88 86 GLU A N 1
ATOM 672 C CA . GLU A 1 86 ? -24.590 -2.863 47.288 1.00 57.88 86 GLU A CA 1
ATOM 673 C C . GLU A 1 86 ? -25.920 -2.515 47.997 1.00 57.88 86 GLU A C 1
ATOM 675 O O . GLU A 1 86 ? -26.129 -2.875 49.147 1.00 57.88 86 GLU A O 1
ATOM 680 N N . THR A 1 87 ? -26.838 -1.806 47.330 1.00 54.75 87 THR A N 1
ATOM 681 C CA . THR A 1 87 ? -28.134 -1.372 47.875 1.00 54.75 87 THR A CA 1
ATOM 682 C C . THR A 1 87 ? -29.333 -2.069 47.230 1.00 54.75 87 THR A C 1
ATOM 684 O O . THR A 1 87 ? -30.454 -1.568 47.280 1.00 54.75 87 THR A O 1
ATOM 687 N N . GLN A 1 88 ? -29.148 -3.279 46.690 1.00 51.53 88 GLN A N 1
ATOM 688 C CA . GLN A 1 88 ? -30.258 -4.235 46.581 1.00 51.53 88 GLN A CA 1
ATOM 689 C C . GLN A 1 88 ? -30.376 -5.064 47.866 1.00 51.53 88 GLN A C 1
ATOM 691 O O . GLN A 1 88 ? -30.293 -6.289 47.842 1.00 51.53 88 GLN A O 1
ATOM 696 N N . ASP A 1 89 ? -30.596 -4.360 48.977 1.00 48.34 89 ASP A N 1
ATOM 697 C CA . ASP A 1 89 ? -31.285 -4.908 50.140 1.00 48.34 89 ASP A CA 1
ATOM 698 C C . ASP A 1 89 ? -32.795 -4.782 49.890 1.00 48.34 89 ASP A C 1
ATOM 700 O O . ASP A 1 89 ? -33.363 -3.686 49.925 1.00 48.34 89 ASP A O 1
ATOM 704 N N . ASN A 1 90 ? -33.412 -5.917 49.564 1.00 44.16 90 ASN A N 1
ATOM 705 C CA . ASN A 1 90 ? -34.728 -6.357 50.044 1.00 44.16 90 ASN A CA 1
ATOM 706 C C . ASN A 1 90 ? -34.971 -7.809 49.624 1.00 44.16 90 ASN A C 1
ATOM 708 O O . ASN A 1 90 ? -35.089 -8.061 48.403 1.00 44.16 90 ASN A O 1
#

Sequence (90 aa):
MINDKWETGFALITNFVFIIFGAIWTIASIYMYSDIPFGLGIIFVAIGAGSIILGIVKIFIIALGSLKTYRSSLKAKNKEDWIKDETQDN

Radius of gyration: 23.31 Å; chains: 1; bounding box: 48×13×74 Å

Secondary structure (DSSP, 8-state):
-HHHHHHHHHHHHHHHHHHHHHHHHHHHHHHHTTT-TTSHHHHHHHHHHHHHHHHHHHHHHHHHHHHHHHHHHHHHHTTTTT---S----

Foldseek 3Di:
DVVVVVVLVVLLVVLVVQLVVLVVQLVVLVVCCVVDPDRVSVVSNVSSVVSNVVSVVSNVVSVVVVVVVVVVVVVVVVVVVVPPPPPPDD

pLDDT: mean 74.16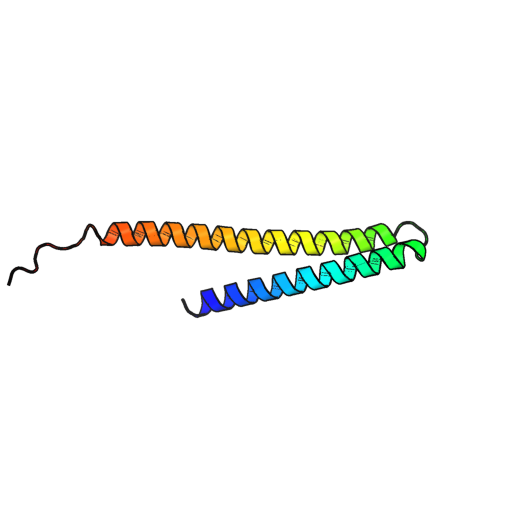, std 13.99, range [44.16, 91.44]